Protein AF-A0A353YA93-F1 (afdb_monomer)

Radius of gyration: 17.0 Å; Cα contacts (8 Å, |Δi|>4): 134; chains: 1; bounding box: 43×25×44 Å

pLDDT: mean 92.77, std 5.37, range [64.31, 98.5]

Sequence (107 aa):
SNWPLFAEKTKQLLGQDKVAVIFGCWTSVSRKSVLPVVEEMNGLLFYPVQYEGEELSKNVFYTGAAPNQQAIPAVDYLMSKDGGSAKRWVLLGTDYVYPRTTNKILR

Mean predicted aligned error: 3.99 Å

Solvent-accessible surface area (backbone atoms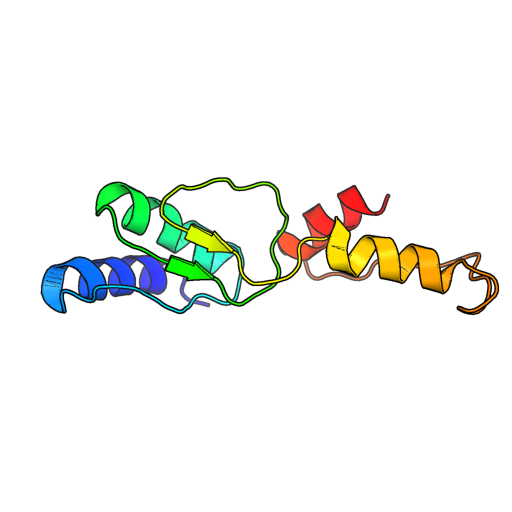 only — not comparable to full-atom values): 6320 Å² total; per-residue (Å²): 133,71,42,70,55,44,30,53,51,49,51,42,38,56,70,71,69,57,52,84,64,44,78,50,63,76,46,67,65,37,40,63,43,30,47,63,54,28,60,75,68,70,35,40,37,40,31,71,44,60,49,74,71,85,79,86,56,96,38,51,48,76,72,30,57,32,43,79,74,45,54,48,55,51,52,53,39,35,45,30,80,90,48,67,47,52,88,78,86,82,88,85,63,64,103,43,70,58,45,54,51,45,54,57,71,75,99

Nearest PDB structures (foldseek):
  7s6e-assembly1_A  TM=9.330E-01  e=6.750E-10  Synechococcus sp. CC9311
  8hic-assembly1_A  TM=9.302E-01  e=1.740E-09  Prochlorococcus marinus str. MIT 9313
  7s6f-assembly1_A  TM=9.304E-01  e=2.386E-09  Parasynechococcus marenigrum WH 8102
  1qnl-assembly1_A  TM=9.431E-01  e=1.059E-05  Pseudomonas aeruginosa
  1qo0-assembly1_B  TM=8.715E-01  e=1.546E-05  Pseudomonas aeruginosa

Foldseek 3Di:
DDLLVLCVVLCCCCPPVVDQAAEDDDAPSNCVSNVVNCQVSVHAYEDCEEDAPPDDDPRYDDNYDHLVRPVQVVVVLCCDPNNPNDPDDDQDDDPGDGSVSSVVVND

Structure (mmCIF, N/CA/C/O backbone):
data_AF-A0A353YA93-F1
#
_entry.id   AF-A0A353YA93-F1
#
loop_
_atom_site.group_PDB
_atom_site.id
_atom_site.type_symbol
_atom_site.label_atom_id
_atom_site.label_alt_id
_atom_site.label_comp_id
_atom_site.label_asym_id
_atom_site.label_entity_id
_atom_site.label_seq_id
_atom_site.pdbx_PDB_ins_code
_atom_site.Cartn_x
_atom_site.Cartn_y
_atom_site.Cartn_z
_atom_site.occupancy
_atom_site.B_iso_or_equiv
_atom_site.auth_seq_id
_atom_site.auth_comp_id
_atom_site.auth_asym_id
_atom_site.auth_atom_id
_atom_site.pdbx_PDB_model_num
ATOM 1 N N . SER A 1 1 ? -2.045 15.804 1.957 1.00 64.31 1 SER A N 1
ATOM 2 C CA . SER A 1 1 ? -3.383 15.424 2.454 1.00 64.31 1 SER A CA 1
ATOM 3 C C . SER A 1 1 ? -3.429 15.537 3.969 1.00 64.31 1 SER A C 1
ATOM 5 O O . SER A 1 1 ? -2.378 15.703 4.578 1.00 64.31 1 SER A O 1
ATOM 7 N N . ASN A 1 2 ? -4.616 15.458 4.576 1.00 80.50 2 ASN A N 1
ATOM 8 C CA . ASN A 1 2 ? -4.792 15.514 6.029 1.00 80.50 2 ASN A CA 1
ATOM 9 C C . ASN A 1 2 ? -4.697 14.099 6.634 1.00 80.50 2 ASN A C 1
ATOM 11 O O . ASN A 1 2 ? -5.661 13.341 6.595 1.00 80.50 2 ASN A O 1
ATOM 15 N N . TRP A 1 3 ? -3.519 13.723 7.129 1.00 83.25 3 TRP A N 1
ATOM 16 C CA . TRP A 1 3 ? -3.251 12.383 7.672 1.00 83.25 3 TRP A CA 1
ATOM 17 C C . TRP A 1 3 ? -3.911 12.108 9.033 1.00 83.25 3 TRP A C 1
ATOM 19 O O . TRP A 1 3 ? -4.454 11.016 9.192 1.00 83.25 3 TRP A O 1
ATOM 29 N N . PRO A 1 4 ? -3.969 13.071 9.978 1.00 89.19 4 PRO A N 1
ATOM 30 C CA . PRO A 1 4 ? -4.748 12.909 11.209 1.00 89.19 4 PRO A CA 1
ATOM 31 C C . PRO A 1 4 ? -6.211 12.519 10.965 1.00 89.19 4 PRO A C 1
ATOM 33 O O . PRO A 1 4 ? -6.751 11.674 11.677 1.00 89.19 4 PRO A O 1
ATOM 36 N N . LEU A 1 5 ? -6.824 13.056 9.904 1.00 94.00 5 LEU A N 1
ATOM 37 C CA . LEU A 1 5 ? -8.208 12.743 9.547 1.00 94.00 5 LEU A CA 1
ATOM 38 C C . LEU A 1 5 ? -8.416 11.259 9.195 1.00 94.00 5 LEU A C 1
ATOM 40 O O . LEU A 1 5 ? -9.478 10.713 9.477 1.00 94.00 5 LEU A O 1
ATOM 44 N N . PHE A 1 6 ? -7.415 10.576 8.626 1.00 96.31 6 PHE A N 1
ATOM 45 C CA . PHE A 1 6 ? -7.514 9.137 8.352 1.00 96.31 6 PHE A CA 1
ATOM 46 C C . PHE A 1 6 ? -7.626 8.321 9.643 1.00 96.31 6 PHE A C 1
ATOM 48 O O . PHE A 1 6 ? -8.467 7.425 9.734 1.00 96.31 6 PHE A O 1
ATOM 55 N N . ALA A 1 7 ? -6.815 8.647 10.652 1.00 96.12 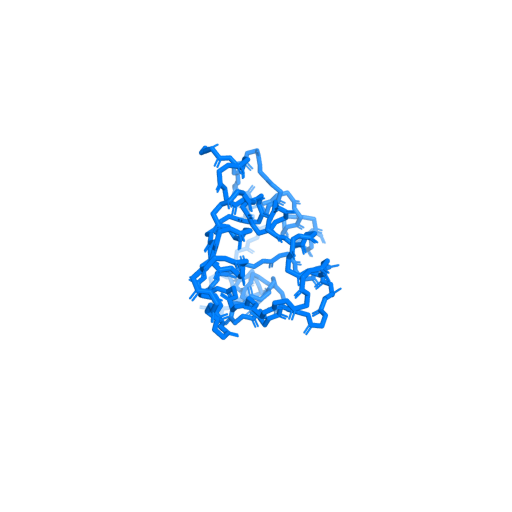7 ALA A N 1
ATOM 56 C CA . ALA A 1 7 ? -6.872 7.985 11.951 1.00 96.12 7 ALA A CA 1
ATOM 57 C C . ALA A 1 7 ? -8.209 8.265 12.656 1.00 96.12 7 ALA A C 1
ATOM 59 O O . ALA A 1 7 ? -8.853 7.340 13.148 1.00 96.12 7 ALA A O 1
ATOM 60 N N . GLU A 1 8 ? -8.664 9.522 12.642 1.00 97.00 8 GLU A N 1
ATOM 61 C CA . GLU A 1 8 ? -9.949 9.930 13.221 1.00 97.00 8 GLU A CA 1
ATOM 62 C C . GLU A 1 8 ? -11.127 9.184 12.580 1.00 97.00 8 GLU A C 1
ATOM 64 O O . GLU A 1 8 ? -11.938 8.577 13.282 1.00 97.00 8 GLU A O 1
ATOM 69 N N . LYS A 1 9 ? -11.195 9.153 11.244 1.00 97.62 9 LYS A N 1
ATOM 70 C CA . LYS A 1 9 ? -12.263 8.443 10.529 1.00 97.62 9 LYS A CA 1
ATOM 71 C C . LYS A 1 9 ? -12.189 6.934 10.705 1.00 97.62 9 LYS A C 1
ATOM 73 O O . LYS A 1 9 ? -13.231 6.300 10.797 1.00 97.62 9 LYS A O 1
ATOM 78 N N . THR A 1 10 ? -10.998 6.361 10.855 1.00 97.88 10 THR A N 1
ATOM 79 C CA . THR A 1 10 ? -10.858 4.939 11.207 1.00 97.88 10 THR A CA 1
ATOM 80 C C . THR A 1 10 ? -11.446 4.654 12.590 1.00 97.88 10 THR A C 1
ATOM 82 O O . THR A 1 10 ? -12.214 3.704 12.738 1.00 97.88 10 THR A O 1
ATOM 85 N N . LYS A 1 11 ? -11.164 5.503 13.592 1.00 97.81 11 LYS A N 1
ATOM 86 C CA . LYS A 1 11 ? -11.761 5.374 14.934 1.00 97.81 11 LYS A CA 1
ATOM 87 C C . LYS A 1 11 ? -13.282 5.488 14.890 1.00 97.81 11 LYS A C 1
ATOM 89 O O . LYS A 1 11 ? -13.963 4.725 15.569 1.00 97.81 11 LYS A O 1
ATOM 94 N N . GLN A 1 12 ? -13.8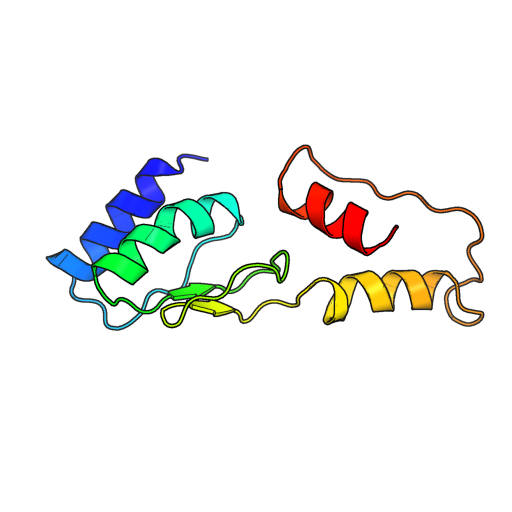14 6.403 14.078 1.00 98.31 12 GLN A N 1
ATOM 95 C CA . GLN A 1 12 ? -15.255 6.541 13.867 1.00 98.31 12 GLN A CA 1
ATOM 96 C C . GLN A 1 12 ? -15.854 5.266 13.249 1.00 98.31 12 GLN A C 1
ATOM 98 O O . GLN A 1 12 ? -16.785 4.701 13.819 1.00 98.31 12 GLN A O 1
ATOM 103 N N . LEU A 1 13 ? -15.277 4.772 12.149 1.00 98.50 13 LEU A N 1
ATOM 104 C CA . LEU A 1 13 ? -15.771 3.594 11.430 1.00 98.50 13 LEU A CA 1
ATOM 105 C C . LEU A 1 13 ? -15.816 2.343 12.320 1.00 98.50 13 LEU A C 1
ATOM 107 O O . LEU A 1 13 ? -16.814 1.624 12.338 1.00 98.50 13 LEU A O 1
ATOM 111 N N . LEU A 1 14 ? -14.753 2.086 13.087 1.00 98.31 14 LEU A N 1
ATOM 112 C CA . LEU A 1 14 ? -14.679 0.917 13.972 1.00 98.31 14 LEU A CA 1
ATOM 113 C C . LEU A 1 14 ? -15.482 1.115 15.268 1.00 98.31 14 LEU A C 1
ATOM 115 O O . LEU A 1 14 ? -16.126 0.193 15.769 1.00 98.31 14 LEU A O 1
ATOM 119 N N . GLY A 1 15 ? -15.432 2.318 15.841 1.00 98.00 15 GLY A N 1
ATOM 120 C CA . GLY A 1 15 ? -15.983 2.615 17.160 1.00 98.00 15 GLY A CA 1
ATOM 121 C C . GLY A 1 15 ? -17.475 2.925 17.154 1.00 98.00 15 GLY A C 1
ATOM 122 O O . GLY A 1 15 ? -18.193 2.413 18.014 1.00 98.00 15 GLY A O 1
ATOM 123 N N . GLN A 1 16 ? -17.932 3.742 16.206 1.00 98.00 16 GLN A N 1
ATOM 124 C CA . GLN A 1 16 ? -19.311 4.234 16.116 1.00 98.00 16 GLN A CA 1
ATOM 125 C C . GLN A 1 16 ? -20.101 3.471 15.057 1.00 98.00 16 GLN A C 1
ATOM 127 O O . GLN A 1 16 ? -21.134 2.893 15.379 1.00 98.00 16 GLN A O 1
ATOM 132 N N . ASP A 1 17 ? -19.578 3.402 13.832 1.00 98.38 17 ASP A N 1
ATOM 133 C CA . ASP A 1 17 ? -20.303 2.805 12.702 1.00 98.38 17 ASP A CA 1
ATOM 134 C C . ASP A 1 17 ? -20.243 1.267 12.715 1.00 98.38 17 ASP A C 1
ATOM 136 O O . ASP A 1 17 ? -20.969 0.605 11.975 1.00 98.38 17 ASP A O 1
ATOM 140 N N . LYS A 1 18 ? -19.393 0.694 13.582 1.00 97.75 18 LYS A N 1
ATOM 141 C CA . LYS A 1 18 ? -19.221 -0.751 13.806 1.00 97.75 18 LYS A CA 1
ATOM 142 C C . LYS A 1 18 ? -19.002 -1.539 12.511 1.00 97.75 18 LYS A C 1
ATOM 144 O O . LYS A 1 18 ? -19.508 -2.652 12.361 1.00 97.75 18 LYS A O 1
ATOM 149 N N . VAL A 1 19 ? -18.241 -0.978 11.569 1.00 98.44 19 VAL A N 1
ATOM 150 C CA . VAL A 1 19 ? -17.947 -1.676 10.312 1.00 98.44 19 VAL A CA 1
ATOM 151 C C . VAL A 1 19 ? -17.117 -2.933 10.576 1.00 98.44 19 VAL A C 1
ATOM 153 O O . VAL A 1 19 ? -16.215 -2.932 11.412 1.00 98.44 19 VAL A O 1
ATOM 156 N N . ALA A 1 20 ? -17.393 -4.004 9.831 1.00 97.81 20 ALA A N 1
ATOM 157 C CA . ALA A 1 20 ? -16.627 -5.246 9.939 1.00 97.81 20 ALA A CA 1
ATOM 158 C C . ALA A 1 20 ? -15.223 -5.131 9.318 1.00 97.81 20 ALA A C 1
ATOM 160 O O . ALA A 1 20 ? -14.293 -5.819 9.732 1.00 97.81 20 ALA A O 1
ATOM 161 N N . VAL A 1 21 ? -15.076 -4.284 8.296 1.00 97.94 21 VAL A N 1
ATOM 162 C CA . VAL A 1 21 ? -13.854 -4.159 7.499 1.00 97.94 21 VAL A CA 1
ATOM 163 C C . VAL A 1 21 ? -13.775 -2.781 6.847 1.00 97.94 21 VAL A C 1
ATOM 165 O O . VAL A 1 21 ? -14.794 -2.199 6.473 1.00 97.94 21 VAL A O 1
ATOM 168 N N . ILE A 1 22 ? -12.557 -2.267 6.693 1.00 98.12 22 ILE A N 1
ATOM 169 C CA . ILE A 1 22 ? -12.258 -1.008 6.013 1.00 98.12 22 ILE A CA 1
ATOM 170 C C . ILE A 1 22 ? -11.511 -1.318 4.717 1.00 98.12 22 ILE A C 1
ATOM 172 O O . ILE A 1 22 ? -10.501 -2.014 4.729 1.00 98.12 22 ILE A O 1
ATOM 176 N N . PHE A 1 23 ? -11.967 -0.747 3.605 1.00 96.94 23 PHE A N 1
ATOM 177 C CA . PHE A 1 23 ? -11.225 -0.700 2.345 1.00 96.94 23 PHE A CA 1
ATOM 178 C C . PHE A 1 23 ? -10.789 0.741 2.123 1.00 96.94 23 PHE A C 1
ATOM 180 O O . PHE A 1 23 ? -11.636 1.626 2.000 1.00 96.94 23 PHE A O 1
ATOM 187 N N . GLY A 1 24 ? -9.486 1.014 2.101 1.00 94.50 24 GLY A N 1
ATOM 188 C CA . GLY A 1 24 ? -9.061 2.399 1.944 1.00 94.50 24 GLY A CA 1
ATOM 189 C C . GLY A 1 24 ? -7.584 2.660 2.151 1.00 94.50 24 GLY A C 1
ATOM 190 O O . GLY A 1 24 ? -6.754 1.753 2.140 1.00 94.50 24 GLY A O 1
ATOM 191 N N . CYS A 1 25 ? -7.291 3.947 2.355 1.00 93.88 25 CYS A N 1
ATOM 192 C CA . CYS A 1 25 ? -5.970 4.548 2.185 1.00 93.88 25 CYS A CA 1
ATOM 193 C C . CYS A 1 25 ? -5.499 4.515 0.720 1.00 93.88 25 CYS A C 1
ATOM 195 O O . CYS A 1 25 ? -5.986 3.752 -0.110 1.00 93.88 25 CYS A O 1
ATOM 197 N N . TRP A 1 26 ? -4.557 5.395 0.395 1.00 90.44 26 TRP A N 1
ATOM 198 C CA . TRP A 1 26 ? -3.979 5.481 -0.954 1.00 90.44 26 TRP A CA 1
ATOM 199 C C . TRP A 1 26 ? -2.470 5.685 -0.920 1.00 90.44 26 TRP A C 1
ATOM 201 O O . TRP A 1 26 ? -1.733 5.189 -1.764 1.00 90.44 26 TRP A O 1
ATOM 211 N N . THR A 1 27 ? -2.002 6.424 0.082 1.00 89.25 27 THR A N 1
ATOM 212 C CA . THR A 1 27 ? -0.583 6.631 0.336 1.00 89.25 27 THR A CA 1
ATOM 213 C C . THR A 1 27 ? -0.163 5.779 1.533 1.00 89.25 27 THR A C 1
ATOM 215 O O . THR A 1 27 ? -0.880 5.701 2.532 1.00 89.25 27 THR A O 1
ATOM 218 N N . SER A 1 28 ? 1.028 5.197 1.492 1.00 88.56 28 SER A N 1
ATOM 219 C CA . SER A 1 28 ? 1.767 4.703 2.664 1.00 88.56 28 SER A CA 1
ATOM 220 C C . SER A 1 28 ? 1.656 5.614 3.897 1.00 88.56 28 SER A C 1
ATOM 222 O O . SER A 1 28 ? 1.475 5.088 4.982 1.00 88.56 28 SER A O 1
ATOM 224 N N . VAL A 1 29 ? 1.688 6.953 3.788 1.00 89.38 29 VAL A N 1
ATOM 225 C CA . VAL A 1 29 ? 1.474 7.820 4.972 1.00 89.38 29 VAL A CA 1
ATOM 226 C C . VAL A 1 29 ? 0.049 7.703 5.513 1.00 89.38 29 VAL A C 1
ATOM 228 O O . VAL A 1 29 ? -0.108 7.531 6.716 1.00 89.38 29 VAL A O 1
ATOM 231 N N . SER A 1 30 ? -0.983 7.719 4.658 1.00 92.50 30 SER A N 1
ATOM 232 C CA . SER A 1 30 ? -2.359 7.477 5.121 1.00 92.50 30 SER A CA 1
ATOM 233 C C . SER A 1 30 ? -2.501 6.107 5.790 1.00 92.50 30 SER A C 1
ATOM 235 O O . SER A 1 30 ? -3.067 6.022 6.875 1.00 92.50 30 SER A O 1
ATOM 237 N N . ARG A 1 31 ? -1.891 5.060 5.220 1.00 92.88 31 ARG A N 1
ATOM 238 C CA . ARG A 1 31 ? -1.870 3.718 5.815 1.00 92.88 31 ARG A CA 1
ATOM 239 C C . ARG A 1 31 ? -1.150 3.700 7.164 1.00 92.88 31 ARG A C 1
ATOM 241 O O . ARG A 1 31 ? -1.692 3.163 8.120 1.00 92.88 31 ARG A O 1
ATOM 248 N N . LYS A 1 32 ? 0.024 4.329 7.267 1.00 92.12 32 LYS A N 1
ATOM 249 C CA . LYS A 1 32 ? 0.787 4.444 8.520 1.00 92.12 32 LYS A CA 1
ATOM 250 C C . LYS A 1 32 ? 0.030 5.215 9.599 1.00 92.12 32 LYS A C 1
ATOM 252 O O . LYS A 1 32 ? 0.201 4.920 10.772 1.00 92.12 32 LYS A O 1
ATOM 257 N N . SER A 1 33 ? -0.820 6.173 9.228 1.00 94.25 33 SER A N 1
ATOM 258 C CA . SER A 1 33 ? -1.702 6.858 10.182 1.00 94.25 33 SER A CA 1
ATOM 259 C C . SER A 1 33 ? -2.855 5.978 10.670 1.00 94.25 33 SER A C 1
ATOM 261 O O . SER A 1 33 ? -3.273 6.112 11.815 1.00 94.25 33 SER A O 1
ATOM 263 N N . VAL A 1 34 ? -3.368 5.082 9.824 1.00 95.94 34 VAL A N 1
ATOM 264 C CA . VAL A 1 34 ? -4.457 4.151 10.167 1.00 95.94 34 VAL A CA 1
ATOM 265 C C . VAL A 1 34 ? -3.958 2.935 10.949 1.00 95.94 34 VAL A C 1
ATOM 267 O O . VAL A 1 34 ? -4.684 2.432 11.803 1.00 95.94 34 VAL A O 1
ATOM 270 N N . LEU A 1 35 ? -2.726 2.486 10.691 1.00 95.62 35 LEU A N 1
ATOM 271 C CA . LEU A 1 35 ? -2.161 1.246 11.228 1.00 95.62 35 LEU A CA 1
ATOM 272 C C . LEU A 1 35 ? -2.284 1.118 12.763 1.00 95.62 35 LEU A C 1
ATOM 274 O O . LEU A 1 35 ? -2.854 0.122 13.203 1.00 95.62 35 LEU A O 1
ATOM 278 N N . PRO A 1 36 ? -1.896 2.118 13.584 1.00 96.44 36 PRO A N 1
ATOM 279 C CA . PRO A 1 36 ? -2.024 2.000 15.037 1.00 96.44 36 PRO A CA 1
ATOM 280 C C . PRO A 1 36 ? -3.478 1.847 15.494 1.00 96.44 36 PRO A C 1
ATOM 282 O O . PRO A 1 36 ? -3.751 1.153 16.464 1.00 96.44 36 PRO A O 1
ATOM 285 N N . VAL A 1 37 ? -4.422 2.476 14.784 1.00 97.38 37 VAL A N 1
ATOM 286 C CA . VAL A 1 37 ? -5.847 2.438 15.135 1.00 97.38 37 VAL A CA 1
ATOM 287 C C . VAL A 1 37 ? -6.441 1.061 14.863 1.00 97.38 37 VAL A C 1
ATOM 289 O O . VAL A 1 37 ? -7.181 0.541 15.694 1.00 97.38 37 VAL A O 1
ATOM 292 N N . VAL A 1 38 ? -6.135 0.460 13.708 1.00 97.75 38 VAL A N 1
ATOM 293 C CA . VAL A 1 38 ? -6.655 -0.877 13.379 1.00 97.75 38 VAL A CA 1
ATOM 294 C C . VAL A 1 38 ? -6.030 -1.957 14.257 1.00 97.75 38 VAL A C 1
ATOM 296 O O . VAL A 1 38 ? -6.715 -2.919 14.582 1.00 97.75 38 VAL A O 1
ATOM 299 N N . GLU A 1 39 ? -4.782 -1.783 14.695 1.00 97.25 39 GLU A N 1
ATOM 300 C CA . GLU A 1 39 ? -4.131 -2.685 15.652 1.00 97.25 39 GLU A CA 1
ATOM 301 C C . GLU A 1 39 ? -4.723 -2.544 17.060 1.00 97.25 39 GLU A C 1
ATOM 303 O O . GLU A 1 39 ? -5.094 -3.545 17.669 1.00 97.25 39 GLU A O 1
ATOM 308 N N . GLU A 1 40 ? -4.889 -1.312 17.554 1.00 97.38 40 GLU A N 1
ATOM 309 C CA . GLU A 1 40 ? -5.473 -1.029 18.875 1.00 97.38 40 GLU A CA 1
ATOM 310 C C . GLU A 1 40 ? -6.916 -1.541 18.985 1.00 97.38 40 GLU A C 1
ATOM 312 O O . GLU A 1 40 ? -7.302 -2.141 19.987 1.00 97.38 40 GLU A O 1
ATOM 317 N N . MET A 1 41 ? -7.722 -1.320 17.945 1.00 97.81 41 MET A N 1
ATOM 318 C CA . MET A 1 41 ? -9.147 -1.662 17.935 1.00 97.81 41 MET A CA 1
ATOM 319 C C . MET A 1 41 ? -9.435 -3.048 17.344 1.00 97.81 41 MET A C 1
ATOM 321 O O . MET A 1 41 ? -10.601 -3.409 17.186 1.00 97.81 41 MET A O 1
ATOM 325 N N . ASN A 1 42 ? -8.392 -3.810 16.992 1.00 97.44 42 ASN A N 1
ATOM 326 C CA . ASN A 1 42 ? -8.485 -5.091 16.292 1.00 97.44 42 ASN A CA 1
ATOM 327 C C . ASN A 1 42 ? -9.394 -5.045 15.039 1.00 97.44 42 ASN A C 1
ATOM 329 O O . ASN A 1 42 ? -10.164 -5.966 14.766 1.00 97.44 42 ASN A O 1
ATOM 333 N N . GLY A 1 43 ? -9.329 -3.942 14.290 1.00 97.94 43 GLY A N 1
ATOM 334 C CA . GLY A 1 43 ? -10.037 -3.763 13.024 1.00 97.94 43 GLY A CA 1
ATOM 335 C C . GLY A 1 43 ? -9.328 -4.461 11.864 1.00 97.94 43 GLY A C 1
ATOM 336 O O . GLY A 1 43 ? -8.161 -4.832 11.970 1.00 97.94 43 GLY A O 1
ATOM 337 N N . LEU A 1 44 ? -10.017 -4.617 10.734 1.00 98.06 44 LEU A N 1
ATOM 338 C CA . LEU A 1 44 ? -9.432 -5.147 9.499 1.00 98.06 44 LEU A CA 1
ATOM 339 C C . LEU A 1 44 ? -9.358 -4.061 8.427 1.00 98.06 44 LEU A C 1
ATOM 341 O O . LEU A 1 44 ? -10.371 -3.440 8.099 1.00 98.06 44 LEU A O 1
ATOM 345 N N . LEU A 1 45 ? -8.171 -3.867 7.852 1.00 97.94 45 LEU A N 1
ATOM 346 C CA . LEU A 1 45 ? -7.922 -2.972 6.726 1.00 97.94 45 LEU A CA 1
ATOM 347 C C . LEU A 1 45 ? -7.494 -3.765 5.490 1.00 97.94 45 LEU A C 1
ATOM 349 O O . LEU A 1 45 ? -6.490 -4.469 5.510 1.00 97.94 45 LEU A O 1
ATOM 353 N N . PHE A 1 46 ? -8.194 -3.564 4.382 1.00 97.25 46 PHE A N 1
ATOM 354 C CA . PHE A 1 46 ? -7.744 -3.948 3.050 1.00 97.25 46 PHE A CA 1
ATOM 355 C C . PHE A 1 46 ? -7.104 -2.734 2.386 1.00 97.25 46 PHE A C 1
ATOM 357 O O . PHE A 1 46 ? -7.783 -1.752 2.072 1.00 97.25 46 PHE A O 1
ATOM 364 N N . TYR A 1 47 ? -5.787 -2.801 2.189 1.00 95.69 47 TYR A N 1
ATOM 365 C CA . TYR A 1 47 ? -5.013 -1.757 1.531 1.00 95.69 47 TYR A CA 1
ATOM 366 C C . TYR A 1 47 ? -4.880 -2.072 0.029 1.00 95.69 47 TYR A C 1
ATOM 368 O O . TYR A 1 47 ? -4.229 -3.068 -0.320 1.00 95.69 47 TYR A O 1
ATOM 376 N N . PRO A 1 48 ? -5.489 -1.265 -0.867 1.00 93.06 48 PRO A N 1
ATOM 377 C CA . PRO A 1 48 ? -5.638 -1.611 -2.283 1.00 93.06 48 PRO A CA 1
ATOM 378 C C . PRO A 1 48 ? -4.485 -1.151 -3.183 1.00 93.06 48 PRO A C 1
ATOM 380 O O . PRO A 1 48 ? -4.539 -1.344 -4.394 1.00 93.06 48 PRO A O 1
ATOM 383 N N . VAL A 1 49 ? -3.458 -0.504 -2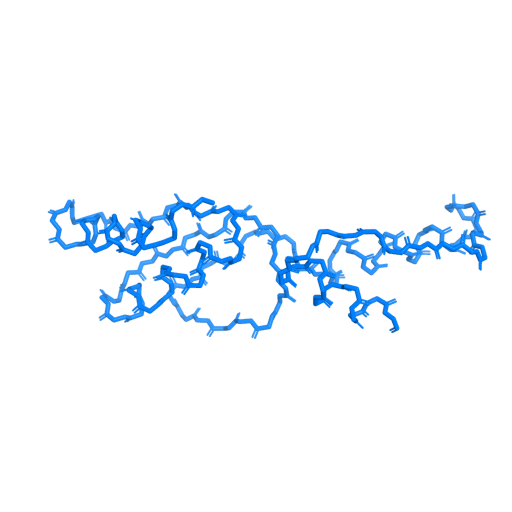.628 1.00 90.19 49 VAL A N 1
ATOM 384 C CA . VAL A 1 49 ? -2.408 0.162 -3.410 1.00 90.19 49 VAL A CA 1
ATOM 385 C C . VAL A 1 49 ? -1.054 -0.495 -3.157 1.00 90.19 49 VAL A C 1
ATOM 387 O O . VAL A 1 49 ? -0.841 -1.145 -2.135 1.00 90.19 49 VAL A O 1
ATOM 390 N N . GLN A 1 50 ? -0.129 -0.327 -4.100 1.00 87.88 50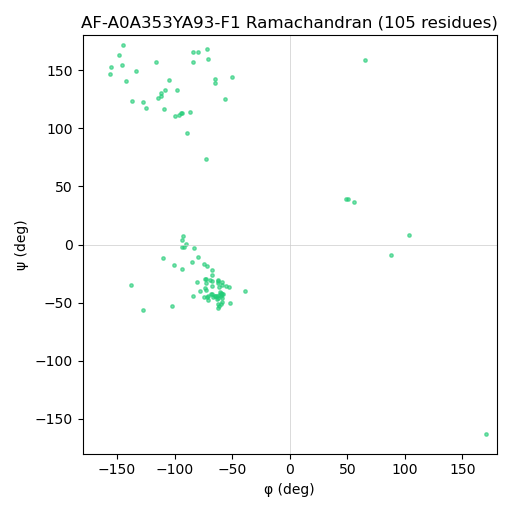 GLN A N 1
ATOM 391 C CA . GLN A 1 50 ? 1.282 -0.677 -3.935 1.00 87.88 50 GLN A CA 1
ATOM 392 C C . GLN A 1 50 ? 1.872 -0.097 -2.635 1.00 87.88 50 GLN A C 1
ATOM 394 O O . GLN A 1 50 ? 1.511 1.000 -2.187 1.00 87.88 50 GLN A O 1
ATOM 399 N N . TYR A 1 51 ? 2.768 -0.862 -2.018 1.00 88.56 51 TYR A N 1
ATOM 400 C CA . TYR A 1 51 ? 3.447 -0.517 -0.769 1.00 88.56 51 TYR A CA 1
ATOM 401 C C . TYR A 1 51 ? 4.876 -1.050 -0.782 1.00 88.56 51 TYR A C 1
ATOM 403 O O . TYR A 1 51 ? 5.266 -1.788 -1.678 1.00 88.56 51 TYR A O 1
ATOM 411 N N . GLU A 1 52 ? 5.663 -0.665 0.212 1.00 88.12 52 GLU A N 1
ATOM 412 C CA . GLU A 1 52 ? 7.105 -0.892 0.250 1.00 88.12 52 GLU A CA 1
ATOM 413 C C . GLU A 1 52 ? 7.510 -2.345 0.553 1.00 88.12 52 GLU A C 1
ATOM 415 O O . GLU A 1 52 ? 8.652 -2.712 0.301 1.00 88.12 52 GLU A O 1
ATOM 420 N N . GLY A 1 53 ? 6.602 -3.176 1.079 1.00 84.62 53 GLY A N 1
ATOM 421 C CA . GLY A 1 53 ? 6.887 -4.575 1.435 1.00 84.62 53 GLY A CA 1
ATOM 422 C C . GLY A 1 53 ? 7.428 -4.799 2.853 1.00 84.62 53 GLY A C 1
ATOM 423 O O . GLY A 1 53 ? 7.500 -5.940 3.292 1.00 84.62 53 GLY A O 1
ATOM 424 N N . GLU A 1 54 ? 7.777 -3.741 3.590 1.00 82.00 54 GLU A N 1
ATOM 425 C CA . GLU A 1 54 ? 8.506 -3.842 4.871 1.00 82.00 54 GLU A CA 1
ATOM 426 C C . GLU A 1 54 ? 7.612 -3.881 6.126 1.00 82.00 54 GLU A C 1
ATOM 428 O O . GLU A 1 54 ? 8.113 -3.994 7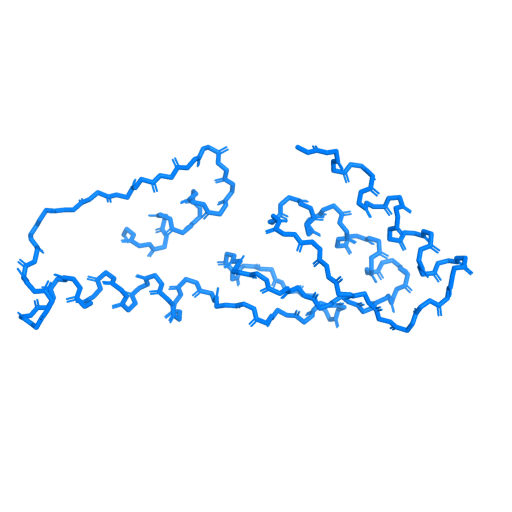.242 1.00 82.00 54 GLU A O 1
ATOM 433 N N . GLU A 1 55 ? 6.290 -3.772 5.978 1.00 83.44 55 GLU A N 1
ATOM 434 C CA . GLU A 1 55 ? 5.355 -3.737 7.109 1.00 83.44 55 GLU A CA 1
ATOM 435 C C . GLU A 1 55 ? 4.538 -5.022 7.212 1.00 83.44 55 GLU A C 1
ATOM 437 O O . GLU A 1 55 ? 3.948 -5.487 6.236 1.00 83.44 55 GLU A O 1
ATOM 442 N N . LEU A 1 56 ? 4.467 -5.560 8.431 1.00 85.44 56 LEU A N 1
ATOM 443 C CA . LEU A 1 56 ? 3.743 -6.778 8.765 1.00 85.44 56 LEU A CA 1
ATOM 444 C C . LEU A 1 56 ? 2.749 -6.478 9.886 1.00 85.44 56 LEU A C 1
ATOM 446 O O . LEU A 1 56 ? 3.148 -6.136 10.995 1.00 85.44 56 LEU A O 1
ATOM 450 N N . SER A 1 57 ? 1.460 -6.642 9.604 1.00 93.69 57 SER A N 1
ATOM 451 C CA . SER A 1 57 ? 0.399 -6.526 10.604 1.00 93.69 57 SER A CA 1
ATOM 452 C C . SER A 1 57 ? -0.671 -7.574 10.341 1.00 93.69 57 SER A C 1
ATOM 454 O O . SER A 1 57 ? -1.023 -7.829 9.191 1.00 93.69 57 SER A O 1
ATOM 456 N N . LYS A 1 58 ? -1.205 -8.180 11.406 1.00 95.69 58 LYS A N 1
ATOM 457 C CA . LYS A 1 58 ? -2.303 -9.161 11.308 1.00 95.69 58 LYS A CA 1
ATOM 458 C C . LYS A 1 58 ? -3.636 -8.503 10.939 1.00 95.69 58 LYS A C 1
ATOM 460 O O . LYS A 1 58 ? -4.548 -9.184 10.487 1.00 95.69 58 LYS A O 1
ATOM 465 N N . ASN A 1 59 ? -3.730 -7.190 11.132 1.00 97.38 59 ASN A N 1
ATOM 466 C CA . ASN A 1 59 ? -4.926 -6.386 10.913 1.00 97.38 59 ASN A CA 1
ATOM 467 C C . ASN A 1 59 ? -4.994 -5.792 9.499 1.00 97.38 59 ASN A C 1
ATOM 469 O O . ASN A 1 59 ? -5.966 -5.113 9.168 1.00 97.38 59 ASN A O 1
ATOM 473 N N . VAL A 1 60 ? -3.978 -6.030 8.658 1.00 96.56 60 VAL A N 1
ATOM 474 C CA . VAL A 1 60 ? -3.883 -5.428 7.325 1.00 96.56 60 VAL A CA 1
ATOM 475 C C . VAL A 1 60 ? -3.668 -6.486 6.249 1.00 96.56 60 VAL A C 1
ATOM 477 O O . VAL A 1 60 ? -2.673 -7.205 6.250 1.00 96.56 60 VAL A O 1
ATOM 480 N N . PHE A 1 61 ? -4.574 -6.514 5.276 1.00 95.38 61 PHE A N 1
ATOM 481 C CA . PHE A 1 61 ? -4.417 -7.246 4.028 1.00 95.38 61 PHE A CA 1
ATOM 482 C C . PHE A 1 61 ? -3.860 -6.312 2.955 1.00 95.38 61 PHE A C 1
ATOM 484 O O . PHE A 1 61 ? -4.526 -5.372 2.512 1.00 95.38 61 PHE A O 1
ATOM 491 N N . TYR A 1 62 ? -2.630 -6.583 2.529 1.00 93.56 62 TYR A N 1
ATOM 492 C CA . TYR A 1 62 ? -1.984 -5.885 1.423 1.00 93.56 62 TYR A CA 1
ATOM 493 C C . TYR A 1 62 ? -2.367 -6.567 0.114 1.00 93.56 62 TYR A C 1
ATOM 495 O O . TYR A 1 62 ? -2.031 -7.727 -0.106 1.00 93.56 62 TYR A O 1
ATOM 503 N N . THR A 1 63 ? -3.103 -5.852 -0.734 1.00 92.81 63 THR A N 1
ATOM 504 C CA . THR A 1 63 ? -3.605 -6.400 -2.009 1.00 92.81 63 THR A CA 1
ATOM 505 C C . THR A 1 63 ? -2.919 -5.799 -3.236 1.00 92.81 63 THR A C 1
ATOM 507 O O . THR A 1 63 ? -3.063 -6.327 -4.336 1.00 92.81 63 THR A O 1
ATOM 510 N N . GLY A 1 64 ? -2.145 -4.723 -3.057 1.00 89.50 64 GLY A N 1
ATOM 511 C CA . GLY A 1 64 ? -1.290 -4.158 -4.099 1.00 89.50 64 GLY A CA 1
ATOM 512 C C . GLY A 1 64 ? 0.067 -4.857 -4.198 1.00 89.50 64 GLY A C 1
ATOM 513 O O . GLY A 1 64 ? 0.547 -5.449 -3.232 1.00 89.50 64 GLY A O 1
ATOM 514 N N . ALA A 1 65 ? 0.700 -4.748 -5.368 1.00 90.25 65 ALA A N 1
ATOM 515 C CA . ALA A 1 65 ? 2.016 -5.326 -5.619 1.00 90.25 65 ALA A CA 1
ATOM 516 C C . ALA A 1 65 ? 3.105 -4.678 -4.745 1.00 90.25 65 ALA A C 1
ATOM 518 O O . ALA A 1 65 ? 3.145 -3.455 -4.576 1.00 90.25 65 ALA A O 1
ATOM 519 N N . ALA A 1 66 ? 4.006 -5.507 -4.223 1.00 90.94 66 ALA A N 1
ATOM 520 C CA . ALA A 1 66 ? 5.254 -5.066 -3.611 1.00 90.94 66 ALA A CA 1
ATOM 521 C C . ALA A 1 66 ? 6.348 -4.856 -4.686 1.00 90.94 66 ALA A C 1
ATOM 523 O O . ALA A 1 66 ? 6.207 -5.323 -5.824 1.00 90.94 66 ALA A O 1
ATOM 524 N N . PRO A 1 67 ? 7.471 -4.180 -4.371 1.00 90.88 67 PRO A N 1
ATOM 525 C CA . PRO A 1 67 ? 8.492 -3.847 -5.365 1.00 90.88 67 PRO A CA 1
ATOM 526 C C . PRO A 1 67 ? 9.089 -5.068 -6.076 1.00 90.88 67 PRO A C 1
ATOM 528 O O . PRO A 1 67 ? 9.390 -4.997 -7.264 1.00 90.88 67 PRO A O 1
ATOM 531 N N . ASN A 1 68 ? 9.191 -6.209 -5.395 1.00 90.25 68 ASN A N 1
ATOM 532 C CA . ASN A 1 68 ? 9.642 -7.473 -5.982 1.00 90.25 68 ASN A CA 1
ATOM 533 C C . ASN A 1 68 ? 8.671 -8.066 -7.016 1.00 90.25 68 ASN A C 1
ATOM 535 O O . ASN A 1 68 ? 9.087 -8.865 -7.847 1.00 90.25 68 ASN A O 1
ATOM 539 N N . GLN A 1 69 ? 7.394 -7.689 -6.974 1.00 91.56 69 GLN A N 1
ATOM 540 C CA . GLN A 1 69 ? 6.366 -8.181 -7.892 1.00 91.56 69 GLN A CA 1
ATOM 541 C C . GLN A 1 69 ? 6.172 -7.271 -9.109 1.00 91.56 69 GLN A C 1
ATOM 543 O O . GLN A 1 69 ? 5.645 -7.722 -10.121 1.00 91.56 69 GLN A O 1
ATOM 548 N N . GLN A 1 70 ? 6.580 -6.001 -9.024 1.00 91.62 70 GLN A N 1
ATOM 549 C CA . GLN A 1 70 ? 6.350 -5.018 -10.086 1.00 91.62 70 GLN A CA 1
ATOM 550 C C . GLN A 1 70 ? 7.628 -4.304 -10.515 1.00 91.62 70 GLN A C 1
ATOM 552 O O . GLN A 1 70 ? 7.977 -4.312 -11.692 1.00 91.62 70 GLN A O 1
ATOM 557 N N . ALA A 1 71 ? 8.323 -3.669 -9.576 1.00 92.38 71 ALA A N 1
ATOM 558 C CA . ALA A 1 71 ? 9.420 -2.770 -9.895 1.00 92.38 71 ALA A CA 1
ATOM 559 C C . ALA A 1 71 ? 10.681 -3.526 -10.339 1.00 92.38 71 ALA A C 1
ATOM 561 O O . ALA A 1 71 ? 11.265 -3.165 -11.358 1.00 92.38 71 ALA A O 1
ATOM 562 N N . ILE A 1 72 ? 11.063 -4.592 -9.622 1.00 93.19 72 ILE A N 1
ATOM 563 C CA . ILE A 1 72 ? 12.219 -5.426 -9.989 1.00 93.19 72 ILE A CA 1
ATOM 564 C C . ILE A 1 72 ? 11.997 -6.072 -11.369 1.00 93.19 72 ILE A C 1
ATOM 566 O O . ILE A 1 72 ? 12.805 -5.817 -12.260 1.00 93.19 72 ILE A O 1
ATOM 570 N N . PRO A 1 73 ? 10.868 -6.772 -11.628 1.00 95.12 73 PRO A N 1
ATOM 571 C CA . PRO A 1 73 ? 10.611 -7.343 -12.950 1.00 95.12 73 PRO A CA 1
ATOM 572 C C . PRO A 1 73 ? 10.577 -6.302 -14.073 1.00 95.12 73 PRO A C 1
ATOM 574 O O . PRO A 1 73 ? 11.006 -6.588 -15.188 1.00 95.12 73 PRO A O 1
ATOM 577 N N . ALA A 1 74 ? 10.084 -5.087 -13.805 1.00 94.25 74 ALA A N 1
ATOM 578 C CA . ALA A 1 74 ? 10.049 -4.023 -14.804 1.00 94.25 74 ALA A CA 1
ATOM 579 C C . ALA A 1 74 ? 11.454 -3.528 -15.184 1.00 94.25 74 ALA A C 1
ATOM 581 O O . ALA A 1 74 ? 11.724 -3.315 -16.368 1.00 94.25 74 ALA A O 1
ATOM 582 N N . VAL A 1 75 ? 12.348 -3.358 -14.204 1.00 94.25 75 VAL A N 1
ATOM 583 C CA . VAL A 1 75 ? 13.744 -2.969 -14.460 1.00 94.25 75 VAL A CA 1
ATOM 584 C C . VAL A 1 75 ? 14.500 -4.099 -15.161 1.00 94.25 75 VAL A C 1
ATOM 586 O O . VAL A 1 75 ? 15.188 -3.842 -16.150 1.00 94.25 75 VAL A O 1
ATOM 589 N N . ASP A 1 76 ? 14.306 -5.346 -14.726 1.00 95.06 76 ASP A N 1
ATOM 590 C CA . ASP A 1 76 ? 14.903 -6.521 -15.369 1.00 95.06 76 ASP A CA 1
ATOM 591 C C . ASP A 1 76 ? 14.456 -6.646 -16.829 1.00 95.06 76 ASP A C 1
ATOM 593 O O . ASP A 1 76 ? 15.283 -6.843 -17.725 1.00 95.06 76 ASP A O 1
ATOM 597 N N . TYR A 1 77 ? 13.159 -6.455 -17.095 1.00 96.62 77 TYR A N 1
ATOM 598 C CA . TYR A 1 77 ? 12.619 -6.445 -18.450 1.00 96.62 77 TYR A CA 1
ATOM 599 C C . TYR A 1 77 ? 13.260 -5.339 -19.291 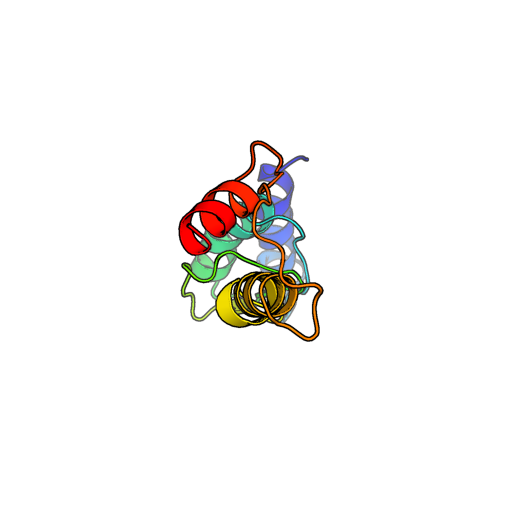1.00 96.62 77 TYR A C 1
ATOM 601 O O . TYR A 1 77 ? 13.796 -5.634 -20.357 1.00 96.62 77 TYR A O 1
ATOM 609 N N . LEU A 1 78 ? 13.287 -4.097 -18.798 1.00 95.94 78 LEU A N 1
ATOM 610 C CA . LEU A 1 78 ? 13.891 -2.948 -19.487 1.00 95.94 78 LEU A CA 1
ATOM 611 C C . LEU A 1 78 ? 15.368 -3.188 -19.867 1.00 95.94 78 LEU A C 1
ATOM 613 O O . LEU A 1 78 ? 15.838 -2.737 -20.915 1.00 95.94 78 LEU A O 1
ATOM 617 N N . MET A 1 79 ? 16.113 -3.903 -19.023 1.00 96.12 79 MET A N 1
ATOM 618 C CA . MET A 1 79 ? 17.523 -4.232 -19.253 1.00 96.12 79 MET A CA 1
ATOM 619 C C . MET A 1 79 ? 17.743 -5.483 -20.118 1.00 96.12 79 MET A C 1
ATOM 621 O O . MET A 1 79 ? 18.858 -5.701 -20.607 1.00 96.12 79 MET A O 1
ATOM 625 N N . SER A 1 80 ? 16.711 -6.302 -20.315 1.00 97.62 80 SER A N 1
ATOM 626 C CA . SER A 1 80 ? 16.766 -7.519 -21.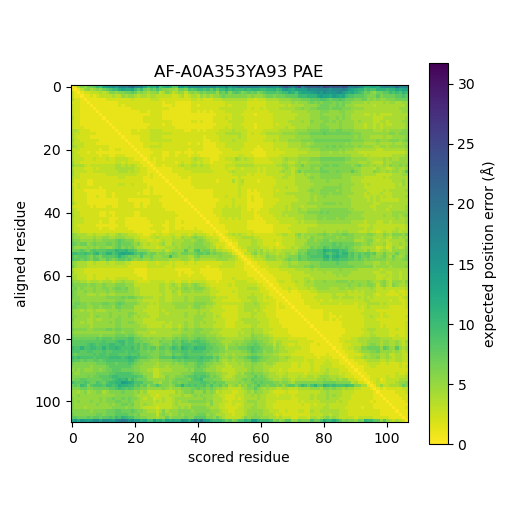127 1.00 97.62 80 SER A CA 1
ATOM 627 C C . SER A 1 80 ? 16.861 -7.217 -22.629 1.00 97.62 80 SER A C 1
ATOM 629 O O . SER A 1 80 ? 16.653 -6.089 -23.080 1.00 97.62 80 SER A O 1
ATOM 631 N N . LYS A 1 81 ? 17.155 -8.244 -23.437 1.00 97.19 81 LYS A N 1
ATOM 632 C CA . LYS A 1 81 ? 17.130 -8.125 -24.905 1.00 97.19 81 LYS A CA 1
ATOM 633 C C . LYS A 1 81 ? 15.745 -7.721 -25.417 1.00 97.19 81 LYS A C 1
ATOM 635 O O . LYS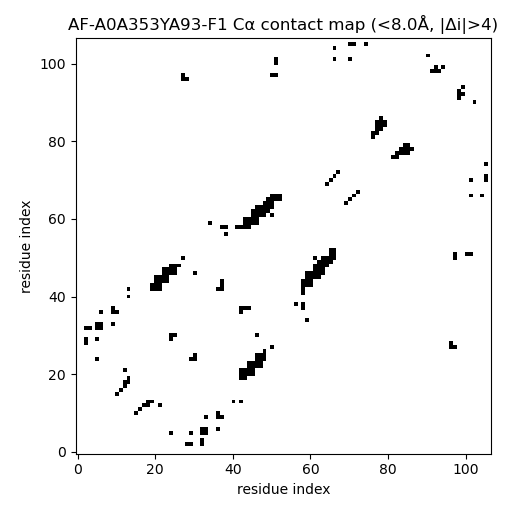 A 1 81 ? 15.665 -6.835 -26.263 1.00 97.19 81 LYS A O 1
ATOM 640 N N . ASP A 1 82 ? 14.695 -8.300 -24.843 1.00 97.06 82 ASP A N 1
ATOM 641 C CA . ASP A 1 82 ? 13.310 -8.099 -25.278 1.00 97.06 82 ASP A CA 1
ATOM 642 C C . ASP A 1 82 ? 12.771 -6.711 -24.895 1.00 97.06 82 ASP A C 1
ATOM 644 O O . ASP A 1 82 ? 11.966 -6.137 -25.624 1.00 97.06 82 ASP A O 1
ATOM 648 N N . GLY A 1 83 ? 13.260 -6.126 -23.795 1.00 94.81 83 GLY A N 1
ATOM 649 C CA . GLY A 1 83 ? 12.873 -4.782 -23.345 1.00 94.81 83 GLY A CA 1
ATOM 650 C C . GLY A 1 83 ? 13.763 -3.635 -23.834 1.00 94.81 83 GLY A C 1
ATOM 651 O O . GLY A 1 83 ? 13.576 -2.500 -23.400 1.00 94.81 83 GLY A O 1
ATOM 652 N N . GLY A 1 84 ? 14.712 -3.895 -24.742 1.00 95.94 84 GLY A N 1
ATOM 653 C CA . GLY A 1 84 ? 15.511 -2.850 -25.401 1.00 95.94 84 GLY A CA 1
ATOM 654 C C . GLY A 1 84 ? 16.947 -2.685 -24.893 1.00 95.94 84 GLY A C 1
ATOM 655 O O . GLY A 1 84 ? 17.641 -1.763 -25.320 1.00 95.94 84 GLY A O 1
ATOM 656 N N . SER A 1 85 ? 17.432 -3.587 -24.031 1.00 96.75 85 SER A N 1
ATOM 657 C CA . SER A 1 85 ? 18.830 -3.660 -23.567 1.00 96.75 85 SER A CA 1
ATOM 658 C C . SER A 1 85 ? 19.355 -2.364 -22.942 1.00 96.75 85 SER A C 1
ATOM 660 O O . SER A 1 85 ? 20.530 -2.014 -23.119 1.00 96.75 85 SER A O 1
ATOM 662 N N . ALA A 1 86 ? 18.499 -1.641 -22.215 1.00 95.94 86 ALA A N 1
ATOM 663 C CA . ALA A 1 86 ? 18.848 -0.350 -21.641 1.00 95.94 86 ALA A CA 1
ATOM 664 C C . ALA A 1 86 ? 20.094 -0.457 -20.742 1.00 95.94 86 ALA A C 1
ATOM 666 O O . ALA A 1 86 ? 20.151 -1.253 -19.809 1.00 95.94 86 ALA A O 1
ATOM 667 N N . LYS A 1 87 ? 21.112 0.368 -21.021 1.00 94.81 87 LYS A N 1
ATOM 668 C CA . LYS A 1 87 ? 22.360 0.436 -20.231 1.00 94.81 87 LYS A CA 1
ATOM 669 C C . LYS A 1 87 ? 22.403 1.610 -19.260 1.00 94.81 87 LYS A C 1
ATOM 671 O O . LYS A 1 87 ? 23.234 1.634 -18.361 1.00 94.81 87 LYS A O 1
ATOM 676 N N . ARG A 1 88 ? 21.540 2.605 -19.472 1.00 93.31 88 ARG A N 1
ATOM 677 C CA . ARG A 1 88 ? 21.424 3.802 -18.639 1.00 93.31 88 ARG A CA 1
ATOM 678 C C . ARG A 1 88 ? 19.953 4.099 -18.425 1.00 93.31 88 ARG A C 1
ATOM 680 O O . ARG A 1 88 ? 19.215 4.270 -19.389 1.00 93.31 88 ARG A O 1
ATOM 687 N N . TRP A 1 89 ? 19.562 4.173 -17.169 1.00 92.38 89 TRP A N 1
ATOM 688 C CA . TRP A 1 89 ? 18.219 4.512 -16.732 1.00 92.38 89 TRP A CA 1
ATOM 689 C C . TRP A 1 89 ? 18.326 5.243 -15.397 1.00 92.38 89 TRP A C 1
ATOM 691 O O . TRP A 1 89 ? 19.376 5.242 -14.751 1.00 92.38 89 TRP A O 1
ATOM 701 N N . VAL A 1 90 ? 17.255 5.927 -15.018 1.00 92.25 90 VAL A N 1
ATOM 702 C CA . VAL A 1 90 ? 17.189 6.696 -13.777 1.00 92.25 90 VAL A CA 1
ATOM 703 C C . VAL A 1 90 ? 15.886 6.389 -13.067 1.00 92.25 90 VAL A C 1
ATOM 705 O O . VAL A 1 90 ? 14.868 6.122 -13.701 1.00 92.25 90 VAL A O 1
ATOM 708 N N . LEU A 1 91 ? 15.922 6.459 -11.742 1.00 92.56 91 LEU A N 1
ATOM 709 C CA . LEU A 1 91 ? 14.739 6.325 -10.909 1.00 92.56 91 LEU A CA 1
ATOM 710 C C . LEU A 1 91 ? 14.261 7.707 -10.500 1.00 92.56 91 LEU A C 1
ATOM 712 O O . LEU A 1 91 ? 14.917 8.393 -9.714 1.00 92.56 91 LEU A O 1
ATOM 716 N N . LEU A 1 92 ? 13.114 8.107 -11.039 1.00 92.50 92 LEU A N 1
ATOM 717 C CA . LEU A 1 92 ? 12.453 9.354 -10.686 1.00 92.50 92 LEU A CA 1
ATOM 718 C C . LEU A 1 92 ? 11.355 9.079 -9.660 1.00 92.50 92 LEU A C 1
ATOM 720 O O . LEU A 1 92 ? 10.542 8.175 -9.828 1.00 92.50 92 LEU A O 1
ATOM 724 N N . GLY A 1 93 ? 11.319 9.883 -8.604 1.00 89.88 93 GLY A N 1
ATOM 725 C CA . GLY A 1 93 ? 10.348 9.744 -7.532 1.00 89.88 93 GLY A CA 1
ATOM 726 C C . GLY A 1 93 ? 10.128 11.060 -6.806 1.00 89.88 93 GLY A C 1
ATOM 727 O O . GLY A 1 93 ? 11.019 11.906 -6.761 1.00 89.88 93 GLY A O 1
ATOM 728 N N . THR A 1 94 ? 8.941 11.230 -6.232 1.00 87.94 94 THR A N 1
ATOM 729 C CA . THR A 1 94 ? 8.667 12.336 -5.311 1.00 87.94 94 THR A CA 1
ATOM 730 C C . THR A 1 94 ? 9.391 12.119 -3.983 1.00 87.94 94 THR A C 1
ATOM 732 O O . THR A 1 94 ? 9.766 10.990 -3.650 1.00 87.94 94 THR A O 1
ATOM 735 N N . ASP A 1 95 ? 9.582 13.194 -3.209 1.00 85.31 95 ASP A N 1
ATOM 736 C CA . ASP A 1 95 ? 10.139 13.105 -1.856 1.00 85.31 95 ASP A CA 1
ATOM 737 C C . ASP A 1 95 ? 9.114 12.509 -0.881 1.00 85.31 95 ASP A C 1
ATOM 739 O O . ASP A 1 95 ? 8.446 13.186 -0.101 1.00 85.31 95 ASP A O 1
ATOM 743 N N . TYR A 1 96 ? 8.927 11.207 -1.021 1.00 82.50 96 TYR A N 1
ATOM 744 C CA . TYR A 1 96 ? 7.901 10.431 -0.367 1.00 82.50 96 TYR A CA 1
ATOM 745 C C . TYR A 1 96 ? 8.450 9.033 -0.060 1.00 82.50 96 TYR A C 1
ATOM 747 O O . TYR A 1 96 ? 9.379 8.559 -0.718 1.00 82.50 96 TYR A O 1
ATOM 755 N N . VAL A 1 97 ? 7.899 8.366 0.959 1.00 84.69 97 VAL A N 1
ATOM 756 C CA . VAL A 1 97 ? 8.454 7.099 1.464 1.00 84.69 97 VAL A CA 1
ATOM 757 C C . VAL A 1 97 ? 8.488 6.010 0.390 1.00 84.69 97 VAL A C 1
ATOM 759 O O . VAL A 1 97 ? 9.522 5.366 0.231 1.00 84.69 97 VAL A O 1
ATOM 762 N N . TYR A 1 98 ? 7.430 5.879 -0.417 1.00 86.38 98 TYR A N 1
ATOM 763 C CA . TYR A 1 98 ? 7.345 4.807 -1.407 1.00 86.38 98 TYR A CA 1
ATOM 764 C C . TYR A 1 98 ? 8.451 4.887 -2.474 1.00 86.38 98 TYR A C 1
ATOM 766 O O . TYR A 1 98 ? 9.207 3.919 -2.597 1.00 86.38 98 TYR A O 1
ATOM 774 N N . PRO A 1 99 ? 8.647 6.015 -3.196 1.00 88.62 99 PRO A N 1
ATOM 775 C CA . PRO A 1 99 ? 9.755 6.131 -4.137 1.00 88.62 99 PRO A CA 1
ATOM 776 C C . PRO A 1 99 ? 11.126 6.018 -3.474 1.00 88.62 99 PRO A C 1
ATOM 778 O O . PRO A 1 99 ? 12.025 5.418 -4.050 1.00 88.62 99 PRO A O 1
ATOM 781 N N . ARG A 1 100 ? 11.311 6.544 -2.254 1.00 88.81 100 ARG A N 1
ATOM 782 C CA . ARG A 1 100 ? 12.599 6.422 -1.551 1.00 88.81 100 ARG A CA 1
ATOM 783 C C . ARG A 1 100 ? 12.950 4.969 -1.244 1.00 88.81 100 ARG A C 1
ATOM 785 O O . ARG A 1 100 ? 14.088 4.576 -1.486 1.00 88.81 100 ARG A O 1
ATOM 792 N N . THR A 1 101 ? 12.012 4.192 -0.709 1.00 88.44 101 THR A N 1
ATOM 793 C CA . THR A 1 101 ? 12.256 2.786 -0.360 1.00 88.44 101 THR A CA 1
ATOM 794 C C . THR A 1 101 ? 12.360 1.921 -1.610 1.00 88.44 101 THR A C 1
ATOM 796 O O . THR A 1 101 ? 13.328 1.180 -1.754 1.00 88.44 101 THR A O 1
ATOM 799 N N . THR A 1 102 ? 11.456 2.097 -2.576 1.00 90.06 102 THR A N 1
ATOM 800 C CA . THR A 1 102 ? 11.504 1.371 -3.856 1.00 90.06 102 THR A CA 1
ATOM 801 C C . THR A 1 102 ? 12.824 1.622 -4.585 1.00 90.06 102 THR A C 1
ATOM 803 O O . THR A 1 102 ? 13.466 0.680 -5.038 1.00 90.06 102 THR A O 1
ATOM 806 N N . ASN A 1 103 ? 13.311 2.868 -4.614 1.00 91.25 103 ASN A N 1
ATOM 807 C CA . ASN A 1 103 ? 14.583 3.179 -5.264 1.00 91.25 103 ASN A CA 1
ATOM 808 C C . ASN A 1 103 ? 15.800 2.577 -4.560 1.00 91.25 103 ASN A C 1
ATOM 810 O O . ASN A 1 103 ? 16.823 2.380 -5.206 1.00 91.25 103 ASN A O 1
ATOM 814 N N . LYS A 1 104 ? 15.721 2.324 -3.249 1.00 89.38 104 LYS A N 1
ATOM 815 C CA . LYS A 1 104 ? 16.775 1.603 -2.526 1.00 89.38 104 LYS A CA 1
ATOM 816 C C . LYS A 1 104 ? 16.761 0.113 -2.858 1.00 89.38 104 LYS A C 1
ATOM 818 O O . LYS A 1 104 ? 17.832 -0.460 -2.962 1.00 89.38 104 LYS A O 1
ATOM 823 N N . ILE A 1 105 ? 15.580 -0.483 -3.033 1.00 88.69 105 ILE A N 1
ATOM 824 C CA . ILE A 1 105 ? 15.421 -1.903 -3.393 1.00 88.69 105 ILE A CA 1
ATOM 825 C C . ILE A 1 105 ? 15.937 -2.184 -4.812 1.00 88.69 105 ILE A C 1
ATOM 827 O O . ILE A 1 105 ? 16.480 -3.250 -5.064 1.00 88.69 105 ILE A O 1
ATOM 831 N N . LEU A 1 106 ? 15.761 -1.235 -5.735 1.00 88.06 106 LEU A N 1
ATOM 832 C CA . LEU A 1 106 ? 16.178 -1.362 -7.139 1.00 88.06 106 LEU A CA 1
ATOM 833 C C . LEU A 1 106 ? 17.655 -1.023 -7.401 1.00 88.06 106 LEU A C 1
ATOM 835 O O . LEU A 1 106 ? 18.082 -1.050 -8.555 1.00 88.06 106 LEU A O 1
ATOM 839 N N . ARG A 1 107 ? 18.392 -0.600 -6.373 1.00 78.88 107 ARG A N 1
ATOM 840 C CA . ARG A 1 107 ? 19.806 -0.216 -6.470 1.00 78.88 107 ARG A CA 1
ATOM 841 C C . ARG A 1 107 ? 20.750 -1.367 -6.158 1.00 78.88 107 ARG A C 1
ATOM 843 O O . ARG A 1 107 ? 20.293 -2.381 -5.597 1.00 78.88 107 ARG A O 1
#

Secondary structure (DSSP, 8-state):
--HHHHHHHHHHHHHTS--S-EE---SHHHHHHHHHHHHHTT--EEE-S---S----TTEEE-SPPTTTTHHHHHHHHHSTTTT--S-------SSHHHHHHHHHT-